Protein AF-A0A2V9KAI3-F1 (afdb_monomer)

Solvent-accessible surface area (backbone atoms only — not comparable to full-atom values): 6624 Å² total; per-residue (Å²): 66,36,37,40,36,37,75,40,77,91,76,73,44,76,46,80,47,74,44,78,67,84,57,69,53,69,43,75,94,76,74,42,48,36,41,59,40,66,82,37,83,40,78,43,92,79,62,80,56,91,51,72,76,74,25,51,43,51,23,33,45,36,37,70,55,49,62,38,38,33,31,37,29,60,36,84,40,78,46,72,51,99,89,49,95,64,68,46,78,43,81,37,75,75,43,82,47,75,42,70,26,50,47,48,78,50,74,92,74,79,131

Secondary structure (DSSP, 8-state):
-EEEEEEETTTTEEEEEEE----EEEEGGGTEEEEEEEEEEEE-SS---SSGGGGEEEEEEEESSSSEEEEEEEEEEEE--TT-SS-EEEEEEEEEEEEE-EEEEPP----

Structure (mmCIF, N/CA/C/O backbone):
data_AF-A0A2V9KAI3-F1
#
_entry.id   AF-A0A2V9KAI3-F1
#
loop_
_atom_site.group_PDB
_atom_site.id
_atom_site.type_symbol
_atom_site.label_atom_id
_atom_site.label_alt_id
_atom_site.label_comp_id
_atom_site.label_asym_id
_atom_site.label_entity_id
_atom_site.label_seq_id
_atom_site.pdbx_PDB_ins_code
_atom_site.Cartn_x
_atom_site.Cartn_y
_atom_site.Cartn_z
_atom_site.occupancy
_atom_site.B_iso_or_equiv
_atom_site.auth_seq_id
_atom_site.auth_comp_id
_atom_site.auth_asym_id
_atom_site.auth_atom_id
_atom_site.pdbx_PDB_model_num
ATOM 1 N N . MET A 1 1 ? 2.662 6.194 -14.992 1.00 90.69 1 MET A N 1
ATOM 2 C CA . MET A 1 1 ? 1.821 5.845 -13.821 1.00 90.69 1 MET A CA 1
ATOM 3 C C . MET A 1 1 ? 2.159 4.427 -13.389 1.00 90.69 1 MET A C 1
ATOM 5 O O . MET A 1 1 ? 2.520 3.624 -14.241 1.00 90.69 1 MET A O 1
ATOM 9 N N . GLY A 1 2 ? 2.070 4.118 -12.102 1.00 93.94 2 GLY A N 1
ATOM 10 C CA . GLY A 1 2 ? 2.129 2.754 -11.586 1.00 93.94 2 GLY A CA 1
ATOM 11 C C . GLY A 1 2 ? 0.723 2.210 -11.404 1.00 93.94 2 GLY A C 1
ATOM 12 O O . GLY A 1 2 ? -0.180 2.954 -11.024 1.00 93.94 2 GLY A O 1
ATOM 13 N N . ARG A 1 3 ? 0.542 0.923 -11.692 1.00 96.44 3 ARG A N 1
ATOM 14 C CA . ARG A 1 3 ? -0.696 0.196 -11.427 1.00 96.44 3 ARG A CA 1
ATOM 15 C C . ARG A 1 3 ? -0.361 -1.101 -10.702 1.00 96.44 3 ARG A C 1
ATOM 17 O O . ARG A 1 3 ? 0.375 -1.919 -11.247 1.00 96.44 3 ARG A O 1
ATOM 24 N N . THR A 1 4 ? -0.926 -1.290 -9.515 1.00 96.56 4 THR A N 1
ATOM 25 C CA . THR A 1 4 ? -0.743 -2.491 -8.688 1.00 96.56 4 THR A CA 1
ATOM 26 C C . THR A 1 4 ? -2.088 -3.139 -8.395 1.00 96.56 4 THR A C 1
ATOM 28 O O . THR A 1 4 ? -2.987 -2.503 -7.848 1.00 96.56 4 THR A O 1
ATOM 31 N N . GLU A 1 5 ? -2.229 -4.411 -8.761 1.00 97.12 5 GLU A N 1
ATOM 32 C CA . GLU A 1 5 ? -3.386 -5.246 -8.434 1.00 97.12 5 GLU A CA 1
ATOM 33 C C . GLU A 1 5 ? -3.053 -6.180 -7.266 1.00 97.12 5 GLU A C 1
ATOM 35 O O . GLU A 1 5 ? -2.076 -6.928 -7.331 1.00 97.12 5 GLU A O 1
ATOM 40 N N . ILE A 1 6 ? -3.907 -6.188 -6.240 1.00 95.00 6 ILE A N 1
ATOM 41 C CA . ILE A 1 6 ? -3.858 -7.140 -5.124 1.00 95.00 6 ILE A CA 1
ATOM 42 C C . ILE A 1 6 ? -5.171 -7.916 -5.082 1.00 95.00 6 ILE A C 1
ATOM 44 O O . ILE A 1 6 ? -6.262 -7.346 -5.193 1.00 95.00 6 ILE A O 1
ATOM 48 N N . ARG A 1 7 ? -5.067 -9.234 -4.914 1.00 93.31 7 ARG A N 1
ATOM 49 C CA . ARG A 1 7 ? -6.217 -10.131 -4.779 1.00 93.31 7 ARG A CA 1
ATOM 50 C C . ARG A 1 7 ? -6.375 -10.546 -3.328 1.00 93.31 7 ARG A C 1
ATOM 52 O O . ARG A 1 7 ? -5.437 -11.066 -2.735 1.00 93.31 7 ARG A O 1
ATOM 59 N N . ASP A 1 8 ? -7.576 -10.365 -2.796 1.00 88.94 8 ASP A N 1
ATOM 60 C CA . ASP A 1 8 ? -7.982 -10.896 -1.501 1.00 88.94 8 ASP A CA 1
ATOM 61 C C . ASP A 1 8 ? -8.958 -12.062 -1.736 1.00 88.94 8 ASP A C 1
ATOM 63 O O . ASP A 1 8 ? -10.160 -11.837 -1.927 1.00 88.94 8 ASP A O 1
ATOM 67 N N . PRO A 1 9 ? -8.467 -13.316 -1.765 1.00 85.44 9 PRO A N 1
ATOM 68 C CA . PRO A 1 9 ? -9.321 -14.478 -1.985 1.00 85.44 9 PRO A CA 1
ATOM 69 C C . PRO A 1 9 ? -10.296 -14.706 -0.825 1.00 85.44 9 PRO A C 1
ATOM 71 O O . PRO A 1 9 ? -11.400 -15.192 -1.065 1.00 85.44 9 PRO A O 1
ATOM 74 N N . SER A 1 10 ? -9.933 -14.312 0.403 1.00 85.12 10 SER A N 1
ATOM 75 C CA . SER A 1 10 ? -10.774 -14.506 1.590 1.00 85.12 10 SER A CA 1
ATOM 76 C C . SER A 1 10 ? -12.074 -13.708 1.494 1.00 85.12 10 SER A C 1
ATOM 78 O O . SER A 1 10 ? -13.148 -14.224 1.793 1.00 85.12 10 SER A O 1
ATOM 80 N N . ARG A 1 11 ? -11.993 -12.477 0.974 1.00 82.44 11 ARG A N 1
ATOM 81 C CA . ARG A 1 11 ? -13.154 -11.603 0.746 1.00 82.44 11 ARG A CA 1
ATOM 82 C C . ARG A 1 11 ? -13.668 -11.628 -0.690 1.00 82.44 11 ARG A C 1
ATOM 84 O O . ARG A 1 11 ? -14.601 -10.894 -1.003 1.00 82.44 11 ARG A O 1
ATOM 91 N N . ARG A 1 12 ? -13.059 -12.434 -1.570 1.00 88.56 12 ARG A N 1
ATOM 92 C CA . ARG A 1 12 ? -13.308 -12.442 -3.025 1.00 88.56 12 ARG A CA 1
ATOM 93 C C . ARG A 1 12 ? -13.237 -11.036 -3.641 1.00 88.56 12 ARG A C 1
ATOM 95 O O . ARG A 1 12 ? -14.006 -10.706 -4.541 1.00 88.56 12 ARG A O 1
ATOM 102 N N . LYS A 1 13 ? -12.316 -10.200 -3.149 1.00 89.00 13 LYS A N 1
ATOM 103 C CA . LYS A 1 13 ? -12.127 -8.818 -3.609 1.00 89.00 13 LYS A CA 1
ATOM 104 C C . LYS A 1 13 ? -10.851 -8.677 -4.434 1.00 89.00 13 LYS A C 1
ATOM 106 O O . LYS A 1 13 ? -9.875 -9.408 -4.263 1.00 89.00 13 LYS A O 1
ATOM 111 N N . ARG A 1 14 ? -10.869 -7.695 -5.334 1.00 93.00 14 ARG A N 1
ATOM 112 C CA . ARG A 1 14 ? -9.707 -7.240 -6.097 1.00 93.00 14 ARG A CA 1
ATOM 113 C C . ARG A 1 14 ? -9.535 -5.750 -5.864 1.00 93.00 14 ARG A C 1
ATOM 115 O O . ARG A 1 14 ? -10.470 -4.988 -6.093 1.00 93.00 14 ARG A O 1
ATOM 122 N N . TYR A 1 15 ? -8.334 -5.360 -5.471 1.00 93.38 15 TYR A N 1
ATOM 123 C CA . TYR A 1 15 ? -7.962 -3.975 -5.238 1.00 93.38 15 TYR A CA 1
ATOM 124 C C . TYR A 1 15 ? -7.007 -3.527 -6.334 1.00 93.38 15 TYR A C 1
ATOM 126 O O . TYR A 1 15 ? -6.016 -4.204 -6.608 1.00 93.38 15 TYR A O 1
ATOM 134 N N . LEU A 1 16 ? -7.332 -2.409 -6.977 1.00 95.44 16 LEU A N 1
ATOM 135 C CA . LEU A 1 16 ? -6.532 -1.812 -8.036 1.00 95.44 16 LEU A CA 1
ATOM 136 C C . LEU A 1 16 ? -6.061 -0.439 -7.568 1.00 95.44 16 LEU A C 1
ATOM 138 O O . LEU A 1 16 ? -6.878 0.453 -7.358 1.00 95.44 16 LEU A O 1
ATOM 142 N N . LEU A 1 17 ? -4.752 -0.290 -7.400 1.00 95.19 17 LEU A N 1
ATOM 143 C CA . LEU A 1 17 ? -4.122 0.963 -7.018 1.00 95.19 17 LEU A CA 1
ATOM 144 C C . LEU A 1 17 ? -3.468 1.570 -8.253 1.00 95.19 17 LEU A C 1
ATOM 146 O O . LEU A 1 17 ? -2.621 0.928 -8.873 1.00 95.19 17 LEU A O 1
ATOM 150 N N . GLU A 1 18 ? -3.839 2.802 -8.586 1.00 95.25 18 GLU A N 1
ATOM 151 C CA . GLU A 1 18 ? -3.197 3.595 -9.633 1.00 95.25 18 GLU A CA 1
ATOM 152 C C . GLU A 1 18 ? -2.602 4.854 -9.019 1.00 95.25 18 GLU A C 1
ATOM 154 O O . GLU A 1 18 ? -3.265 5.557 -8.258 1.00 95.25 18 GLU A O 1
ATOM 159 N N . TYR A 1 19 ? -1.335 5.118 -9.318 1.00 94.19 19 TYR A N 1
ATOM 160 C CA . TYR A 1 19 ? -0.591 6.193 -8.673 1.00 94.19 19 TYR A CA 1
ATOM 161 C C . TYR A 1 19 ? 0.468 6.790 -9.606 1.00 94.19 19 TYR A C 1
ATOM 163 O O . TYR A 1 19 ? 0.984 6.107 -10.502 1.00 94.19 19 TYR A O 1
ATOM 171 N N . PRO A 1 20 ? 0.817 8.074 -9.427 1.00 92.19 20 PRO A N 1
ATOM 172 C CA . PRO A 1 20 ? 1.952 8.660 -10.127 1.00 92.19 20 PRO A CA 1
ATOM 173 C C . PRO A 1 20 ? 3.239 7.954 -9.696 1.00 92.19 20 PRO A C 1
ATOM 175 O O . PRO A 1 20 ? 3.417 7.662 -8.524 1.00 92.19 20 PRO A O 1
ATOM 178 N N . ILE A 1 21 ? 4.145 7.681 -10.635 1.00 88.56 21 ILE A N 1
ATOM 179 C CA . ILE A 1 21 ? 5.514 7.268 -10.295 1.00 88.56 21 ILE A CA 1
ATOM 180 C C . ILE A 1 21 ? 6.358 8.528 -10.421 1.00 88.56 21 ILE A C 1
ATOM 182 O O . ILE A 1 21 ? 6.507 9.036 -11.531 1.00 88.56 21 ILE A O 1
ATOM 186 N N . GLY A 1 22 ? 6.834 9.048 -9.289 1.00 71.94 22 GLY A N 1
ATOM 187 C CA . GLY A 1 22 ? 7.621 10.282 -9.253 1.00 71.94 22 GLY A CA 1
ATOM 188 C C . GLY A 1 22 ? 9.064 10.060 -9.700 1.00 71.94 22 GLY A C 1
ATOM 189 O O . GLY A 1 22 ? 9.514 10.651 -10.676 1.00 71.94 22 GLY A O 1
ATOM 190 N N . ILE A 1 23 ? 9.789 9.187 -8.997 1.00 70.25 23 ILE A N 1
ATOM 191 C CA . ILE A 1 23 ? 11.200 8.879 -9.259 1.00 70.25 23 ILE A CA 1
ATOM 192 C C . ILE A 1 23 ? 11.388 7.363 -9.160 1.00 70.25 23 ILE A C 1
ATOM 194 O O . ILE A 1 23 ? 10.849 6.718 -8.263 1.00 70.25 23 ILE A O 1
ATOM 198 N N . VAL A 1 24 ? 12.154 6.789 -10.091 1.00 80.69 24 VAL A N 1
ATOM 199 C CA . VAL A 1 24 ? 12.595 5.390 -10.033 1.00 80.69 24 VAL A CA 1
ATOM 200 C C . VAL A 1 24 ? 14.084 5.389 -9.728 1.00 80.69 24 VAL A C 1
ATOM 202 O O . VAL A 1 24 ? 14.880 5.868 -10.537 1.00 80.69 24 VAL A O 1
ATOM 205 N N . SER A 1 25 ? 14.472 4.844 -8.576 1.00 82.69 25 SER A N 1
ATOM 206 C CA . SER A 1 25 ? 15.882 4.566 -8.312 1.00 82.69 25 SER A CA 1
ATOM 207 C C . SER A 1 25 ? 16.300 3.408 -9.208 1.00 82.69 25 SER A C 1
ATOM 209 O O . SER A 1 25 ? 15.635 2.375 -9.226 1.00 82.69 25 SER A O 1
ATOM 211 N N . SER A 1 26 ? 17.359 3.567 -9.998 1.00 84.00 26 SER A N 1
ATOM 212 C CA . SER A 1 26 ? 17.851 2.498 -10.868 1.00 84.00 26 SER A CA 1
ATOM 213 C C . SER A 1 26 ? 19.365 2.394 -10.788 1.00 84.00 26 SER A C 1
ATOM 215 O O . SER A 1 26 ? 20.076 3.392 -10.846 1.00 84.00 26 SER A O 1
ATOM 217 N N . MET A 1 27 ? 19.853 1.165 -10.664 1.00 83.31 27 MET A N 1
ATOM 218 C CA . MET A 1 27 ? 21.268 0.829 -10.702 1.00 83.31 27 MET A CA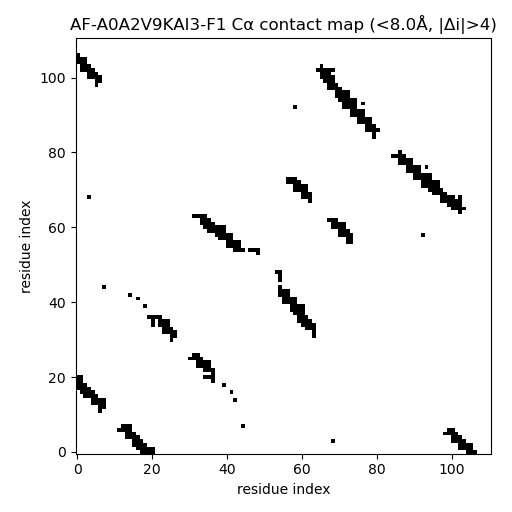 1
ATOM 219 C C . MET A 1 27 ? 21.496 -0.033 -11.937 1.00 83.31 27 MET A C 1
ATOM 221 O O . MET A 1 27 ? 21.259 -1.245 -11.929 1.00 83.31 27 MET A O 1
ATOM 225 N N . ARG A 1 28 ? 21.906 0.631 -13.023 1.00 78.56 28 ARG A N 1
ATOM 226 C CA . ARG A 1 28 ? 21.993 0.040 -14.366 1.00 78.56 28 ARG A CA 1
ATOM 227 C C . ARG A 1 28 ? 22.938 -1.156 -14.424 1.00 78.56 28 ARG A C 1
ATOM 229 O O . ARG A 1 28 ? 22.579 -2.163 -15.020 1.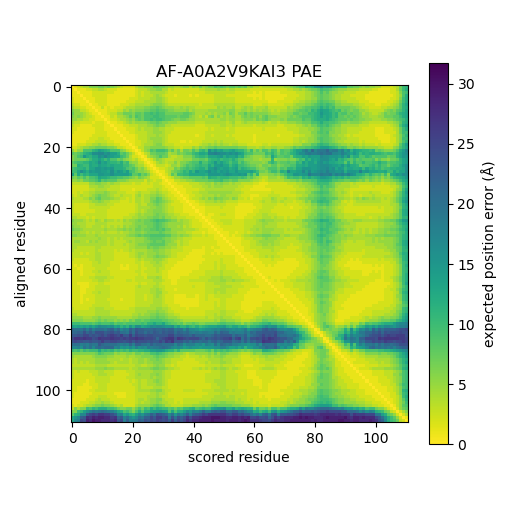00 78.56 28 ARG A O 1
ATOM 236 N N . GLU A 1 29 ? 24.086 -1.067 -13.756 1.00 80.44 29 GLU A N 1
ATOM 237 C CA . GLU A 1 29 ? 25.109 -2.124 -13.731 1.00 80.44 29 GLU A CA 1
ATOM 238 C C . GLU A 1 29 ? 24.576 -3.449 -13.180 1.00 80.44 29 GLU A C 1
ATOM 240 O O . GLU A 1 29 ? 24.902 -4.516 -13.688 1.00 80.44 29 GLU A O 1
ATOM 245 N N . MET A 1 30 ? 23.697 -3.386 -12.178 1.00 74.94 30 MET A N 1
ATOM 246 C CA . MET A 1 30 ? 23.096 -4.572 -11.564 1.00 74.94 30 MET A CA 1
ATOM 247 C C . MET A 1 30 ? 21.706 -4.901 -12.124 1.00 74.94 30 MET A C 1
ATOM 249 O O . MET A 1 30 ? 21.049 -5.798 -11.598 1.00 74.94 30 MET A O 1
ATOM 253 N N . GLN A 1 31 ? 21.230 -4.154 -13.130 1.00 83.25 31 GLN A N 1
ATOM 254 C CA . GLN A 1 31 ? 19.859 -4.223 -13.657 1.00 83.25 31 GLN A CA 1
ATOM 255 C C . GLN A 1 31 ? 18.782 -4.166 -12.558 1.00 83.25 31 GLN A C 1
ATOM 257 O O . GLN A 1 31 ? 17.744 -4.821 -12.636 1.00 83.25 31 GLN A O 1
ATOM 262 N N . ARG A 1 32 ? 19.032 -3.382 -11.502 1.00 88.88 32 ARG A N 1
ATOM 263 C CA . ARG A 1 32 ? 18.098 -3.212 -10.382 1.00 88.88 32 ARG A CA 1
ATOM 264 C C . ARG A 1 32 ? 17.360 -1.897 -10.518 1.00 88.88 32 ARG A C 1
ATOM 266 O O . ARG A 1 32 ? 17.930 -0.890 -10.935 1.00 88.88 32 ARG A O 1
ATOM 273 N N . PHE A 1 33 ? 16.106 -1.901 -10.103 1.00 91.56 33 PHE A N 1
ATOM 274 C CA . PHE A 1 33 ? 15.324 -0.691 -9.927 1.00 91.56 33 PHE A CA 1
ATOM 275 C C . PHE A 1 33 ? 14.549 -0.776 -8.620 1.00 91.56 33 PHE A C 1
ATOM 277 O O . PHE A 1 33 ? 14.334 -1.863 -8.092 1.00 91.56 33 PHE A O 1
ATOM 284 N N . GLN A 1 34 ? 14.117 0.366 -8.115 1.00 92.62 34 GLN A N 1
ATOM 285 C CA . GLN A 1 34 ? 13.167 0.465 -7.030 1.00 92.62 34 GLN A CA 1
ATOM 286 C C . GLN A 1 34 ? 12.242 1.632 -7.327 1.00 92.62 34 GLN A C 1
ATOM 288 O O . GLN A 1 34 ? 12.682 2.761 -7.558 1.00 92.62 34 GLN A O 1
ATOM 293 N N . VAL A 1 35 ? 10.952 1.336 -7.325 1.00 93.56 35 VAL A N 1
ATOM 294 C CA . VAL A 1 35 ? 9.923 2.355 -7.197 1.00 93.56 35 VAL A CA 1
ATOM 295 C C . VAL A 1 35 ? 9.628 2.498 -5.718 1.00 93.56 35 VAL A C 1
ATOM 297 O O . VAL A 1 35 ? 9.394 1.500 -5.042 1.00 93.56 35 VAL A O 1
ATOM 300 N N . ASP A 1 36 ? 9.648 3.737 -5.253 1.00 92.94 36 ASP A N 1
ATOM 301 C CA . ASP A 1 36 ? 9.210 4.147 -3.928 1.00 92.94 36 ASP A CA 1
ATOM 302 C C . ASP A 1 36 ? 8.301 5.359 -4.130 1.00 92.94 36 ASP A C 1
ATOM 304 O O . ASP A 1 36 ? 8.672 6.343 -4.777 1.00 92.94 36 ASP A O 1
ATOM 308 N N . THR A 1 37 ? 7.042 5.236 -3.734 1.00 92.94 37 THR A N 1
ATOM 309 C CA . THR A 1 37 ? 6.036 6.264 -3.982 1.00 92.94 37 THR A CA 1
ATOM 310 C C . THR A 1 37 ? 5.003 6.266 -2.878 1.00 92.94 37 THR A C 1
ATOM 312 O O . THR A 1 37 ? 4.546 5.224 -2.419 1.00 92.94 37 THR A O 1
ATOM 315 N N . GLY A 1 38 ? 4.572 7.461 -2.501 1.00 92.19 38 GLY A N 1
ATOM 316 C CA . GLY A 1 38 ? 3.493 7.653 -1.557 1.00 92.19 38 GLY A CA 1
ATOM 317 C C . GLY A 1 38 ? 3.504 9.057 -0.961 1.00 92.19 38 GLY A C 1
ATOM 318 O O . GLY A 1 38 ? 4.247 9.919 -1.436 1.00 92.19 38 GLY A O 1
ATOM 319 N N . PRO A 1 39 ? 2.680 9.280 0.073 1.00 94.00 39 PRO A N 1
ATOM 320 C CA . PRO A 1 39 ? 1.739 8.310 0.635 1.00 94.00 39 PRO A CA 1
ATOM 321 C C . PRO A 1 39 ? 0.526 8.056 -0.275 1.00 94.00 39 PRO A C 1
ATOM 323 O O . PRO A 1 39 ? 0.068 8.942 -0.991 1.00 94.00 39 PRO A O 1
ATOM 326 N N . LEU A 1 40 ? -0.002 6.834 -0.231 1.00 94.44 40 LEU A N 1
ATOM 327 C CA . LEU A 1 40 ? -1.200 6.378 -0.935 1.00 94.44 40 LEU A CA 1
ATOM 328 C C . LEU A 1 40 ? -2.222 5.852 0.074 1.00 94.44 40 LEU A C 1
ATOM 330 O O . LEU A 1 40 ? -1.842 5.303 1.109 1.00 94.44 40 LEU A O 1
ATOM 334 N N . LEU A 1 41 ? -3.508 5.965 -0.260 1.00 94.56 41 LEU A N 1
ATOM 335 C CA . LEU A 1 41 ? -4.552 5.206 0.425 1.00 94.56 41 LEU A CA 1
ATOM 336 C C . LEU A 1 41 ? -4.526 3.762 -0.074 1.00 94.56 41 LEU A C 1
ATOM 338 O O . LEU A 1 41 ? -4.612 3.511 -1.277 1.00 94.56 41 LEU A O 1
ATOM 342 N N . VAL A 1 42 ? -4.410 2.819 0.854 1.00 94.56 42 VAL A N 1
ATOM 343 C CA . VAL A 1 42 ? -4.331 1.385 0.576 1.00 94.56 42 VAL A CA 1
ATOM 344 C C . VAL A 1 42 ? -5.363 0.632 1.411 1.00 94.56 42 VAL A C 1
ATOM 346 O O . VAL A 1 42 ? -5.658 1.054 2.526 1.00 94.56 42 VAL A O 1
ATOM 349 N N . PRO A 1 43 ? -5.931 -0.475 0.912 1.00 91.81 43 PRO A N 1
ATOM 350 C CA . PRO A 1 43 ? -6.860 -1.277 1.696 1.00 91.81 43 PRO A CA 1
ATOM 351 C C . PRO A 1 43 ? -6.183 -1.908 2.918 1.00 91.81 43 PRO A C 1
ATOM 353 O O . PRO A 1 43 ? -5.141 -2.552 2.794 1.00 91.81 43 PRO A O 1
ATOM 356 N N . ASP A 1 44 ? -6.821 -1.810 4.079 1.00 91.62 44 ASP A N 1
ATOM 357 C CA . ASP A 1 44 ? -6.567 -2.698 5.204 1.00 91.62 44 ASP A CA 1
ATOM 358 C C . ASP A 1 44 ? -7.269 -4.033 4.950 1.00 91.62 44 ASP A C 1
ATOM 360 O O . ASP A 1 44 ? -8.481 -4.192 5.129 1.00 91.62 44 ASP A O 1
ATOM 364 N N . PHE A 1 45 ? -6.475 -5.022 4.551 1.00 82.62 45 PHE A N 1
ATOM 365 C CA . PHE A 1 45 ? -6.923 -6.393 4.318 1.00 82.62 45 PHE A CA 1
ATOM 366 C C . PHE A 1 45 ? -7.333 -7.128 5.606 1.00 82.62 45 PHE A C 1
ATOM 368 O O . PHE A 1 45 ? -7.700 -8.298 5.552 1.00 82.62 45 PHE A O 1
ATOM 375 N N . THR A 1 46 ? -7.285 -6.501 6.778 1.00 87.00 46 THR A N 1
ATOM 376 C CA . THR A 1 46 ? -7.729 -7.098 8.048 1.00 87.00 46 THR A CA 1
ATOM 377 C C . THR A 1 46 ? -9.004 -6.459 8.592 1.00 87.00 46 THR A C 1
ATOM 379 O O . THR A 1 46 ? -9.801 -7.163 9.219 1.00 87.00 46 THR A O 1
ATOM 382 N N . SER A 1 47 ? -9.273 -5.194 8.251 1.00 90.50 47 SER A N 1
ATOM 383 C CA . SER 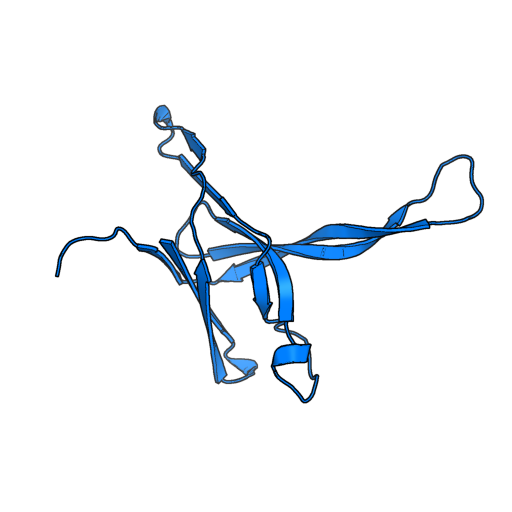A 1 47 ? -10.445 -4.456 8.725 1.00 90.50 47 SER A CA 1
ATOM 384 C C . SER A 1 47 ? -11.776 -5.138 8.383 1.00 90.50 47 SER A C 1
ATOM 386 O O . SER A 1 47 ? -11.981 -5.706 7.301 1.00 90.50 47 SER A O 1
ATOM 388 N N . GLN A 1 48 ? -12.698 -5.047 9.340 1.00 90.06 48 GLN A N 1
ATOM 389 C CA . GLN A 1 48 ? -14.098 -5.463 9.232 1.00 90.06 48 GLN A CA 1
ATOM 390 C C . GLN A 1 48 ? -15.056 -4.264 9.301 1.00 90.06 48 GLN A 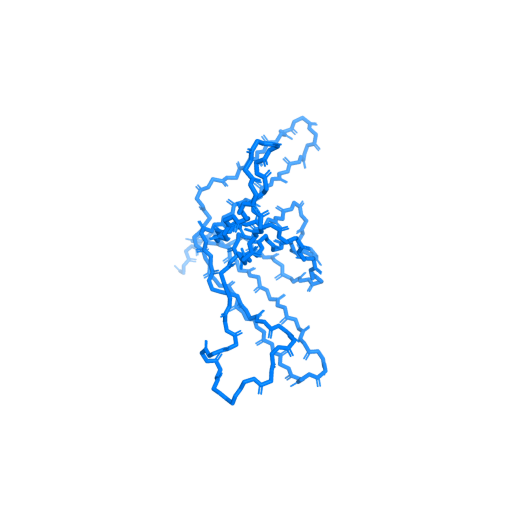C 1
ATOM 392 O O . GLN A 1 48 ? -16.259 -4.461 9.446 1.00 90.06 48 GLN A O 1
ATOM 397 N N . ALA A 1 49 ? -14.542 -3.029 9.221 1.00 92.81 49 ALA A N 1
ATOM 398 C CA . ALA A 1 49 ? -15.364 -1.822 9.308 1.00 92.81 49 ALA A CA 1
ATOM 399 C C . ALA A 1 49 ? -16.495 -1.853 8.272 1.00 92.81 49 ALA A C 1
ATOM 401 O O . ALA A 1 49 ? -16.290 -2.305 7.152 1.00 92.81 49 ALA A O 1
ATOM 402 N N . GLU A 1 50 ? -17.695 -1.385 8.604 1.00 92.06 50 GLU A N 1
ATOM 403 C CA . GLU A 1 50 ? -18.851 -1.522 7.710 1.00 92.06 50 GLU A CA 1
ATOM 404 C C . GLU A 1 50 ? -18.627 -0.818 6.361 1.00 92.06 50 GLU A C 1
ATOM 406 O O . GLU A 1 50 ? -18.807 -1.423 5.301 1.00 92.06 50 GLU A O 1
ATOM 411 N N . ARG A 1 51 ? -18.141 0.427 6.395 1.00 91.94 51 ARG A N 1
ATOM 412 C CA . ARG A 1 51 ? -17.924 1.255 5.204 1.00 91.94 51 ARG A CA 1
ATOM 413 C C . ARG A 1 51 ? -16.553 0.988 4.599 1.00 91.94 51 ARG A C 1
ATOM 415 O O . ARG A 1 51 ? -15.564 0.854 5.311 1.00 91.94 51 ARG A O 1
ATOM 422 N N . GLU A 1 52 ? -16.469 0.964 3.271 1.00 88.00 52 GLU A N 1
ATOM 423 C CA . GLU A 1 52 ? -15.203 0.695 2.572 1.00 88.00 52 GLU A CA 1
ATOM 424 C C . GLU A 1 52 ? -14.150 1.785 2.796 1.00 88.00 52 GLU A C 1
ATOM 426 O O . GLU A 1 52 ? -12.966 1.471 2.884 1.00 88.00 52 GLU A O 1
ATOM 431 N N . ILE A 1 53 ? -14.577 3.043 2.947 1.00 91.00 53 ILE A N 1
ATOM 432 C CA . ILE A 1 53 ? -13.682 4.175 3.221 1.00 91.00 53 ILE A CA 1
ATOM 433 C C . ILE A 1 53 ? -12.938 4.017 4.555 1.00 91.00 53 ILE A C 1
ATOM 435 O O . ILE A 1 53 ? -11.764 4.362 4.648 1.00 91.00 53 ILE A O 1
ATOM 439 N N . ASP A 1 54 ? -13.583 3.404 5.550 1.00 94.25 54 ASP A N 1
ATOM 440 C CA . ASP A 1 54 ? -13.015 3.156 6.879 1.00 94.25 54 ASP A CA 1
ATOM 441 C C . ASP A 1 54 ? -12.051 1.953 6.883 1.00 94.25 54 ASP A C 1
ATOM 443 O O . ASP A 1 54 ? -11.462 1.610 7.907 1.00 94.25 54 ASP A O 1
ATOM 447 N N . ARG A 1 55 ? -11.886 1.287 5.732 1.00 92.38 55 ARG A N 1
ATOM 448 C CA . ARG A 1 55 ? -10.913 0.208 5.510 1.00 92.38 55 ARG A CA 1
ATOM 449 C C . ARG A 1 55 ? -9.700 0.691 4.721 1.00 92.38 55 ARG A C 1
ATOM 451 O O . ARG A 1 55 ? -9.014 -0.136 4.129 1.00 92.38 55 ARG A O 1
ATOM 458 N N . LEU A 1 56 ? -9.463 1.998 4.641 1.00 93.94 56 LEU A N 1
ATOM 459 C CA . LEU A 1 56 ? -8.287 2.559 3.984 1.00 93.94 56 LEU A CA 1
ATOM 460 C C . LEU A 1 56 ? -7.264 3.030 5.017 1.00 93.94 56 LEU A C 1
ATOM 462 O O . LEU A 1 56 ? -7.599 3.665 6.012 1.00 93.94 56 LEU A O 1
ATOM 466 N N . GLU A 1 57 ? -5.995 2.765 4.739 1.00 94.94 57 GLU A N 1
ATOM 467 C CA . GLU A 1 57 ? -4.853 3.207 5.532 1.00 94.94 57 GLU A CA 1
ATOM 468 C C . GLU A 1 57 ? -3.859 3.949 4.641 1.00 94.94 57 GLU A C 1
ATOM 470 O O . GLU A 1 57 ? -3.882 3.813 3.421 1.00 94.94 57 GLU A O 1
ATOM 475 N N . MET A 1 58 ? -2.969 4.745 5.235 1.00 96.38 58 MET A N 1
ATOM 476 C CA . MET A 1 58 ? -1.910 5.413 4.477 1.00 96.38 58 MET A CA 1
ATOM 477 C C . MET A 1 58 ? -0.630 4.594 4.471 1.00 96.38 58 MET A C 1
ATOM 479 O O . MET A 1 58 ? -0.155 4.174 5.530 1.00 96.38 58 MET A O 1
ATOM 483 N N . ALA A 1 59 ? -0.048 4.435 3.285 1.00 96.69 59 ALA A N 1
ATOM 484 C CA . ALA A 1 59 ? 1.224 3.756 3.110 1.00 96.69 59 ALA A CA 1
ATOM 485 C C . ALA A 1 59 ? 2.069 4.339 1.975 1.00 96.69 59 ALA A C 1
ATOM 487 O O . ALA A 1 59 ? 1.539 4.898 1.017 1.00 96.69 59 ALA A O 1
ATOM 488 N N . TYR A 1 60 ? 3.381 4.139 2.051 1.00 96.19 60 TYR A N 1
ATOM 489 C CA . TYR A 1 60 ? 4.243 4.157 0.867 1.00 96.19 60 TYR A CA 1
ATOM 490 C C . TYR A 1 60 ? 4.221 2.783 0.209 1.00 96.19 60 TYR A C 1
ATOM 492 O O . TYR A 1 60 ? 4.207 1.780 0.917 1.00 96.19 60 TYR A O 1
ATOM 500 N N . ILE A 1 61 ? 4.225 2.733 -1.122 1.00 95.62 61 ILE A N 1
ATOM 501 C CA . ILE A 1 61 ? 4.410 1.501 -1.887 1.00 95.62 61 ILE A CA 1
ATOM 502 C C . ILE A 1 61 ? 5.845 1.423 -2.404 1.00 95.62 61 ILE A C 1
ATOM 504 O O . ILE A 1 61 ? 6.337 2.349 -3.052 1.00 95.62 61 ILE A O 1
ATOM 508 N N . ILE A 1 62 ? 6.488 0.287 -2.153 1.00 95.50 62 ILE A N 1
ATOM 509 C CA . ILE A 1 62 ? 7.853 -0.011 -2.568 1.00 95.50 62 ILE A CA 1
ATOM 510 C C . ILE A 1 62 ? 7.851 -1.312 -3.366 1.00 95.50 62 ILE A C 1
ATOM 512 O O . ILE A 1 62 ? 7.274 -2.319 -2.951 1.00 95.50 62 ILE A O 1
ATOM 516 N N . TYR A 1 63 ? 8.491 -1.312 -4.534 1.00 95.38 63 TYR A N 1
ATOM 517 C CA . TYR A 1 63 ? 8.715 -2.541 -5.291 1.00 95.38 63 TYR A CA 1
ATOM 518 C C . TYR A 1 63 ? 9.932 -2.446 -6.211 1.00 95.38 63 TYR A C 1
ATOM 520 O O . TYR A 1 63 ? 10.222 -1.419 -6.823 1.00 95.38 63 TYR A O 1
ATOM 528 N N . ASN A 1 64 ? 10.618 -3.577 -6.339 1.00 94.56 64 ASN A N 1
ATOM 529 C CA . ASN A 1 64 ? 11.717 -3.818 -7.278 1.00 94.56 64 ASN A CA 1
ATOM 530 C C . ASN A 1 64 ? 11.470 -5.056 -8.160 1.00 94.56 64 ASN A C 1
ATOM 532 O O . ASN A 1 64 ? 12.329 -5.474 -8.933 1.00 94.56 64 ASN A O 1
ATOM 536 N N . ARG A 1 65 ? 10.289 -5.665 -8.014 1.00 95.00 65 ARG A N 1
ATOM 537 C CA . ARG A 1 65 ? 9.797 -6.833 -8.747 1.00 95.00 65 ARG A CA 1
ATOM 538 C C . ARG A 1 65 ? 8.314 -6.629 -9.037 1.00 95.00 65 ARG A C 1
ATOM 540 O O . ARG A 1 65 ? 7.636 -5.928 -8.296 1.00 95.00 65 ARG A O 1
ATOM 547 N N . PHE A 1 66 ? 7.813 -7.226 -10.112 1.00 95.88 66 PHE A N 1
ATOM 548 C CA . PHE A 1 66 ? 6.432 -7.014 -10.567 1.00 95.88 66 PHE A CA 1
ATOM 549 C C . PHE A 1 66 ? 5.411 -8.004 -9.980 1.00 95.88 66 PHE A C 1
ATOM 551 O O . PHE A 1 66 ? 4.220 -7.879 -10.254 1.00 95.88 66 PHE A O 1
ATOM 558 N N . ASP A 1 67 ? 5.878 -8.981 -9.197 1.00 97.38 67 ASP A N 1
ATOM 559 C CA . ASP A 1 67 ? 5.095 -10.070 -8.592 1.00 97.38 67 ASP A CA 1
ATOM 560 C C . ASP A 1 67 ? 4.728 -9.829 -7.114 1.00 97.38 67 ASP A C 1
ATOM 562 O O . ASP A 1 67 ? 4.037 -10.638 -6.487 1.00 97.38 67 ASP A O 1
ATOM 566 N N . ARG A 1 68 ? 5.208 -8.724 -6.535 1.00 96.75 68 ARG A N 1
ATOM 567 C CA . ARG A 1 68 ? 4.971 -8.348 -5.142 1.00 96.75 68 ARG A CA 1
ATOM 568 C C . ARG A 1 68 ? 5.088 -6.844 -4.956 1.00 96.75 68 ARG A C 1
ATOM 570 O O . ARG A 1 68 ? 5.804 -6.176 -5.699 1.00 96.75 68 ARG A O 1
ATOM 577 N N . ALA A 1 69 ? 4.447 -6.343 -3.913 1.00 96.06 69 ALA A N 1
ATOM 578 C CA . ALA A 1 69 ? 4.621 -4.976 -3.451 1.00 96.06 69 ALA A CA 1
ATOM 579 C C . ALA A 1 69 ? 4.742 -4.958 -1.928 1.00 96.06 69 ALA A C 1
ATOM 581 O O . ALA A 1 69 ? 4.068 -5.725 -1.234 1.00 96.06 69 ALA A O 1
ATOM 582 N N . GLU A 1 70 ? 5.608 -4.091 -1.425 1.00 96.81 70 GLU A N 1
ATOM 583 C CA . GLU A 1 70 ? 5.750 -3.793 -0.008 1.00 96.81 70 GLU A CA 1
ATOM 584 C C . GLU A 1 70 ? 5.068 -2.462 0.301 1.00 96.81 70 GLU A C 1
ATOM 586 O O . GLU A 1 70 ? 5.145 -1.513 -0.477 1.00 96.81 70 GLU A O 1
ATOM 591 N N . PHE A 1 71 ? 4.372 -2.409 1.429 1.00 96.06 71 PHE A N 1
ATOM 592 C CA . PHE A 1 71 ? 3.672 -1.236 1.917 1.00 96.06 71 PHE A CA 1
ATOM 593 C C . PHE A 1 71 ? 4.243 -0.841 3.264 1.00 96.06 71 PHE A C 1
ATOM 595 O O . PHE A 1 71 ? 4.177 -1.626 4.210 1.00 96.06 71 PHE A O 1
ATOM 602 N N . ILE A 1 72 ? 4.758 0.379 3.357 1.00 97.44 72 ILE A N 1
ATOM 603 C CA . ILE A 1 72 ? 5.194 0.953 4.626 1.00 97.44 72 ILE A CA 1
ATOM 604 C C . ILE A 1 72 ? 4.024 1.748 5.186 1.00 97.44 72 ILE A C 1
ATOM 606 O O . ILE A 1 72 ? 3.711 2.829 4.695 1.00 97.44 72 ILE A O 1
ATOM 610 N N . LEU A 1 73 ? 3.341 1.176 6.170 1.00 97.00 73 LEU A N 1
ATOM 611 C CA . LEU A 1 73 ? 2.088 1.652 6.743 1.00 97.00 73 LEU A CA 1
ATOM 612 C C . LEU A 1 73 ? 2.329 2.655 7.868 1.00 97.00 73 LEU A C 1
ATOM 614 O O . LEU A 1 73 ? 3.212 2.485 8.715 1.00 97.00 73 LEU A O 1
ATOM 618 N N . ARG A 1 74 ? 1.492 3.694 7.900 1.00 97.06 74 ARG A N 1
ATOM 619 C CA . ARG A 1 74 ? 1.486 4.684 8.976 1.00 97.06 74 ARG A CA 1
ATOM 620 C C . ARG A 1 74 ? 0.799 4.119 10.217 1.00 97.06 74 ARG A C 1
ATOM 622 O O . ARG A 1 74 ? -0.400 3.856 10.188 1.00 97.06 74 ARG A O 1
ATOM 629 N N . ARG A 1 75 ? 1.528 4.021 11.327 1.00 95.44 75 ARG A N 1
ATOM 630 C CA . ARG A 1 75 ? 1.044 3.501 12.609 1.00 95.44 75 ARG A CA 1
ATOM 631 C C . ARG A 1 75 ? 1.284 4.478 13.756 1.00 95.44 75 ARG A C 1
ATOM 633 O O . ARG A 1 75 ? 2.219 5.275 13.693 1.00 95.44 75 ARG A O 1
ATOM 640 N N . PRO A 1 76 ? 0.467 4.415 14.819 1.00 94.88 76 PRO A N 1
ATOM 641 C CA . PRO A 1 76 ? 0.835 4.990 16.102 1.00 94.88 76 PRO A CA 1
ATOM 642 C C . PRO A 1 76 ? 2.093 4.294 16.634 1.00 94.88 76 PRO A C 1
ATOM 644 O O . PRO A 1 76 ? 2.118 3.076 16.805 1.00 94.88 76 PRO A O 1
ATOM 647 N N . THR A 1 77 ? 3.143 5.061 16.892 1.00 93.06 77 THR A N 1
ATOM 648 C CA . THR A 1 77 ? 4.441 4.573 17.360 1.00 93.06 77 THR A CA 1
ATOM 649 C C . THR A 1 77 ? 4.802 5.299 18.645 1.00 93.06 77 THR A C 1
ATOM 651 O O . THR A 1 77 ? 4.771 6.528 18.708 1.00 93.06 77 THR A O 1
ATOM 654 N N . ARG A 1 78 ? 5.103 4.527 19.694 1.00 91.31 78 ARG A N 1
ATOM 655 C CA . ARG A 1 78 ? 5.541 5.071 20.981 1.00 91.31 78 ARG A CA 1
ATOM 656 C C . ARG A 1 78 ? 7.008 5.464 20.887 1.00 91.31 78 ARG A C 1
ATOM 658 O O . ARG A 1 78 ? 7.832 4.641 20.499 1.00 91.31 78 ARG A O 1
ATOM 665 N N . ILE A 1 79 ? 7.315 6.689 21.285 1.00 87.88 79 ILE A N 1
ATOM 666 C CA . ILE A 1 79 ? 8.678 7.171 21.481 1.00 87.88 79 ILE A CA 1
ATOM 667 C C . ILE A 1 79 ? 8.903 7.271 22.987 1.00 87.88 79 ILE A C 1
ATOM 669 O O . ILE A 1 79 ? 8.184 7.983 23.688 1.00 87.88 79 ILE A O 1
ATOM 673 N N . THR A 1 80 ? 9.890 6.530 23.479 1.00 82.12 80 THR A N 1
ATOM 674 C CA . THR A 1 80 ? 10.382 6.622 24.855 1.00 82.12 80 THR A CA 1
ATOM 675 C C . THR A 1 80 ? 11.725 7.335 24.830 1.00 82.12 80 THR A C 1
ATOM 677 O O . THR A 1 80 ? 12.685 6.801 24.273 1.00 82.12 80 THR A O 1
ATOM 680 N N . GLU A 1 81 ? 11.814 8.523 25.421 1.00 75.62 81 GLU A N 1
ATOM 681 C CA . GLU A 1 81 ? 13.120 9.119 25.703 1.00 75.62 81 GLU A CA 1
ATOM 682 C C . GLU A 1 81 ? 13.738 8.441 26.927 1.00 75.62 81 GLU A C 1
ATOM 684 O O . GLU A 1 81 ? 13.049 8.182 27.911 1.00 75.62 81 GLU A O 1
ATOM 689 N N . GLN A 1 82 ? 15.047 8.176 26.889 1.00 66.88 82 GLN A N 1
ATOM 690 C CA . GLN A 1 82 ? 15.771 7.546 28.004 1.00 66.88 82 GLN A CA 1
ATOM 691 C C . GLN A 1 82 ? 15.691 8.356 29.314 1.00 66.88 82 GLN A C 1
ATOM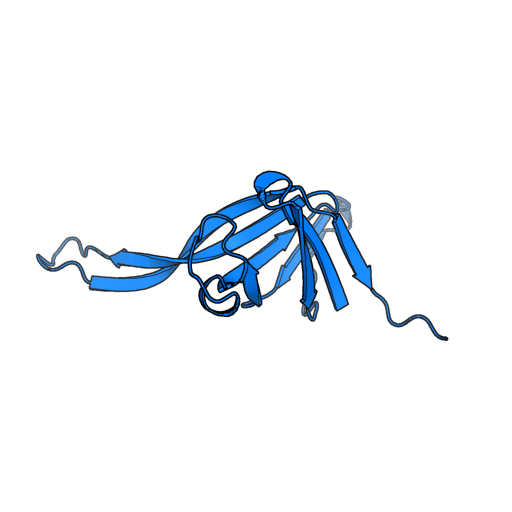 693 O O . GLN A 1 82 ? 15.886 7.796 30.390 1.00 66.88 82 GLN A O 1
ATOM 698 N N 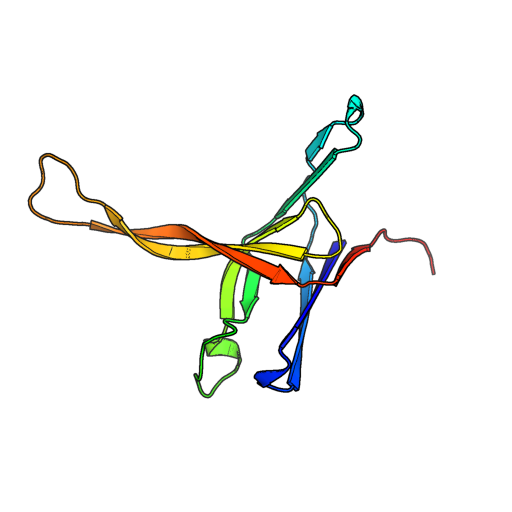. SER A 1 83 ? 15.395 9.657 29.234 1.00 67.88 83 SER A N 1
ATOM 699 C CA . SER A 1 83 ? 15.304 10.600 30.354 1.00 67.88 83 SER A CA 1
ATOM 700 C C . SER A 1 83 ? 13.871 10.965 30.769 1.00 67.88 83 SER A C 1
ATOM 702 O O . SER A 1 83 ? 13.700 11.612 31.803 1.00 67.88 83 SER A O 1
ATOM 704 N N . SER A 1 84 ? 12.840 10.567 30.012 1.00 63.78 84 SER A N 1
ATOM 705 C CA . SER A 1 84 ? 11.441 10.924 30.293 1.00 63.78 84 SER A CA 1
ATOM 706 C C . SER A 1 84 ? 10.640 9.723 30.793 1.00 63.78 84 SER A C 1
ATOM 708 O O . SER A 1 84 ? 10.729 8.623 30.252 1.00 63.78 84 SER A O 1
ATOM 710 N N . ARG A 1 85 ? 9.809 9.938 31.821 1.00 64.06 85 ARG A N 1
ATOM 711 C CA . ARG A 1 85 ? 8.837 8.940 32.308 1.00 64.06 85 ARG A CA 1
ATOM 712 C C . ARG A 1 85 ? 7.596 8.821 31.419 1.00 64.06 85 ARG A C 1
ATOM 714 O O . ARG A 1 85 ? 6.846 7.861 31.578 1.00 64.06 85 ARG A O 1
ATOM 721 N N . GLU A 1 86 ? 7.372 9.762 30.506 1.00 64.75 86 GLU A N 1
ATOM 722 C CA . GLU A 1 86 ? 6.176 9.799 29.663 1.00 64.75 86 GLU A CA 1
ATOM 723 C C . GLU A 1 86 ? 6.507 9.418 28.220 1.00 64.75 86 GLU A C 1
ATOM 725 O O . GLU A 1 86 ? 7.342 10.037 27.559 1.00 64.75 86 GLU A O 1
ATOM 730 N N . ALA A 1 87 ? 5.831 8.380 27.726 1.00 77.19 87 ALA A N 1
ATOM 731 C CA . ALA A 1 87 ? 5.929 7.964 26.336 1.00 77.19 87 ALA A CA 1
ATOM 732 C C . ALA A 1 87 ? 5.047 8.866 25.463 1.00 77.19 87 ALA A C 1
ATOM 734 O O . ALA A 1 87 ? 3.835 8.936 25.667 1.00 77.19 87 ALA A O 1
ATOM 735 N N . SER A 1 88 ? 5.642 9.507 24.457 1.00 86.31 88 SER A N 1
ATOM 736 C CA . SER A 1 88 ? 4.892 10.251 23.441 1.00 86.31 88 SER A CA 1
ATOM 737 C C . SER A 1 88 ? 4.417 9.307 22.338 1.00 86.31 88 SER A C 1
ATOM 739 O O . SER A 1 88 ? 5.131 8.381 21.949 1.00 86.31 88 SER A O 1
ATOM 741 N N . LEU A 1 89 ? 3.208 9.528 21.819 1.00 91.75 89 LEU A N 1
ATOM 742 C CA . LEU A 1 89 ? 2.663 8.768 20.695 1.00 91.75 89 LEU A CA 1
ATOM 743 C C . LEU A 1 89 ? 2.681 9.637 19.438 1.00 91.75 89 LEU A C 1
ATOM 745 O O . LEU A 1 89 ? 2.041 10.686 19.401 1.00 91.75 89 LEU A O 1
ATOM 749 N N . VAL A 1 90 ? 3.380 9.184 18.400 1.00 93.31 90 VAL A N 1
ATOM 750 C CA . VAL A 1 90 ? 3.431 9.863 17.097 1.00 93.31 90 VAL A CA 1
ATOM 751 C C . VAL A 1 90 ? 2.914 8.950 15.995 1.00 93.31 90 VAL A C 1
ATOM 753 O O . VAL A 1 90 ? 2.899 7.730 16.143 1.00 93.31 90 VAL A O 1
ATOM 756 N N . LEU A 1 91 ? 2.500 9.523 14.868 1.00 94.69 91 LEU A N 1
ATOM 757 C CA . LEU A 1 91 ? 2.185 8.750 13.670 1.00 94.69 91 LEU A CA 1
ATOM 758 C C . LEU A 1 91 ? 3.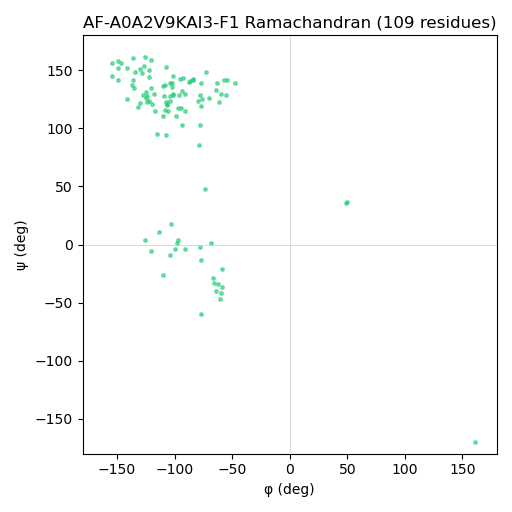443 8.625 12.811 1.00 94.69 91 LEU A C 1
ATOM 760 O O . LEU A 1 91 ? 3.931 9.624 12.289 1.00 94.69 91 LEU A O 1
ATOM 764 N N . HIS A 1 92 ? 3.948 7.403 12.650 1.00 94.69 92 HIS A N 1
ATOM 765 C CA . HIS A 1 92 ? 5.165 7.112 11.895 1.00 94.69 92 HIS A CA 1
ATOM 766 C C . HIS A 1 92 ? 4.930 5.980 10.889 1.00 94.69 92 HIS A C 1
ATOM 768 O O . HIS A 1 92 ? 4.090 5.107 11.100 1.00 94.69 92 HIS A O 1
ATOM 774 N N . TYR A 1 93 ? 5.671 5.980 9.783 1.00 95.69 93 TYR A N 1
ATO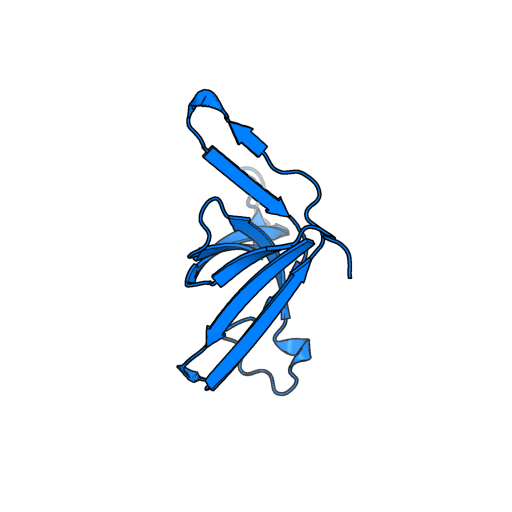M 775 C CA . TYR A 1 93 ? 5.685 4.874 8.824 1.00 95.69 93 TYR A CA 1
ATOM 776 C C . TYR A 1 93 ? 6.570 3.754 9.381 1.00 95.69 93 TYR A C 1
ATOM 778 O O . TYR A 1 93 ? 7.777 3.735 9.163 1.00 95.69 93 TYR A O 1
ATOM 786 N N . ALA A 1 94 ? 5.978 2.897 10.215 1.00 95.38 94 ALA A N 1
ATOM 787 C CA . ALA A 1 94 ? 6.707 2.006 11.123 1.00 95.38 94 ALA A CA 1
ATOM 788 C C . ALA A 1 94 ? 6.426 0.513 10.907 1.00 95.38 94 ALA A C 1
ATOM 790 O O . ALA A 1 94 ? 7.055 -0.321 11.552 1.00 95.38 94 ALA A O 1
ATOM 791 N N . GLU A 1 95 ? 5.486 0.160 10.030 1.00 96.25 95 GLU A N 1
ATOM 792 C CA . GLU A 1 95 ? 5.141 -1.234 9.758 1.00 96.25 95 GLU A CA 1
ATOM 793 C C . GLU A 1 95 ? 5.279 -1.532 8.267 1.00 96.25 95 GLU A C 1
ATOM 795 O O . GLU A 1 95 ? 4.618 -0.900 7.449 1.00 96.25 95 GLU A O 1
ATOM 800 N N . ALA A 1 96 ? 6.105 -2.516 7.917 1.00 96.25 96 ALA A N 1
ATOM 801 C CA . ALA A 1 96 ? 6.225 -3.012 6.553 1.00 96.25 96 ALA A CA 1
ATOM 802 C C . ALA A 1 96 ? 5.342 -4.252 6.355 1.00 96.25 96 ALA A C 1
ATOM 804 O O . ALA A 1 96 ? 5.421 -5.212 7.124 1.00 96.25 96 ALA A O 1
ATOM 805 N N . ARG A 1 97 ? 4.506 -4.251 5.313 1.00 95.56 97 ARG A N 1
ATOM 806 C CA . ARG A 1 97 ? 3.717 -5.419 4.894 1.00 95.56 97 ARG A CA 1
ATOM 807 C C . ARG A 1 97 ? 3.932 -5.706 3.420 1.00 95.56 97 ARG A C 1
ATOM 809 O O . ARG A 1 97 ? 3.730 -4.835 2.583 1.00 95.56 97 ARG A O 1
ATOM 816 N N . GLN A 1 98 ? 4.265 -6.949 3.093 1.00 95.75 98 GLN A N 1
ATOM 817 C CA . GLN A 1 98 ? 4.402 -7.401 1.712 1.00 95.75 98 GLN A CA 1
ATOM 818 C C . GLN A 1 98 ? 3.169 -8.198 1.284 1.00 95.75 98 GLN A C 1
ATOM 820 O O . GLN A 1 98 ? 2.737 -9.101 1.999 1.00 95.75 98 GLN A O 1
ATOM 825 N N . TYR A 1 99 ? 2.669 -7.931 0.078 1.00 94.44 99 TYR A N 1
ATOM 826 C CA . TYR A 1 99 ? 1.613 -8.725 -0.549 1.00 94.44 99 TYR A CA 1
ATOM 827 C C . TYR A 1 99 ? 2.069 -9.271 -1.904 1.00 94.44 99 TYR A C 1
ATOM 829 O O . TYR A 1 99 ? 2.764 -8.565 -2.647 1.00 94.44 99 TYR A O 1
ATOM 837 N N . PRO A 1 100 ? 1.649 -10.498 -2.272 1.00 95.88 100 PRO A N 1
ATOM 838 C CA . PRO A 1 100 ? 1.621 -10.911 -3.667 1.00 95.88 100 PRO A CA 1
ATOM 839 C C . PRO A 1 100 ? 0.787 -9.909 -4.463 1.00 95.88 100 PRO A C 1
ATOM 841 O O . PRO A 1 100 ? -0.342 -9.585 -4.085 1.00 95.88 100 PRO A O 1
ATOM 844 N N . ALA A 1 101 ? 1.349 -9.405 -5.552 1.00 96.62 101 ALA A N 1
ATOM 845 C CA . ALA A 1 101 ? 0.719 -8.357 -6.334 1.00 96.62 101 ALA A CA 1
ATOM 846 C C . ALA A 1 101 ? 1.097 -8.486 -7.805 1.00 96.62 101 ALA A C 1
ATOM 848 O O . ALA A 1 101 ? 2.118 -9.073 -8.150 1.00 96.62 101 ALA A O 1
ATOM 849 N N . ARG A 1 102 ? 0.279 -7.916 -8.685 1.00 97.75 102 ARG A N 1
ATOM 850 C CA . ARG A 1 102 ? 0.647 -7.732 -10.088 1.00 97.75 102 ARG A CA 1
ATOM 851 C C . ARG A 1 102 ? 0.845 -6.252 -10.350 1.00 97.75 102 ARG A C 1
ATOM 853 O O . ARG A 1 102 ? -0.130 -5.502 -10.386 1.00 97.75 102 ARG A O 1
ATOM 860 N N . THR A 1 103 ? 2.092 -5.863 -10.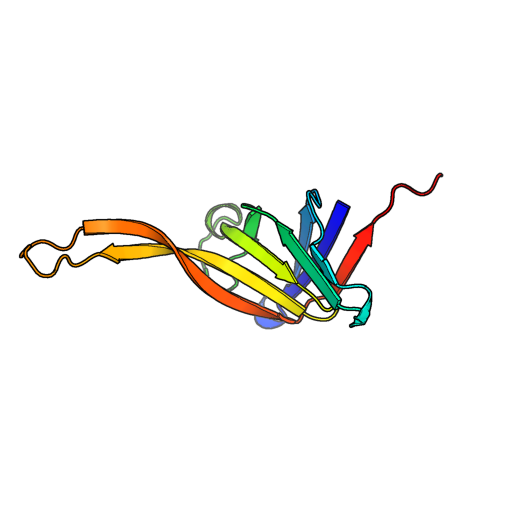574 1.00 96.00 103 THR A N 1
ATOM 861 C CA . THR A 1 103 ? 2.471 -4.465 -10.785 1.00 96.00 103 THR A CA 1
ATOM 862 C C . THR A 1 103 ? 2.883 -4.227 -12.230 1.00 96.00 103 THR A C 1
ATOM 864 O O . THR A 1 103 ? 3.627 -5.014 -12.812 1.00 96.00 103 THR A O 1
ATOM 867 N N . CYS A 1 104 ? 2.430 -3.126 -12.823 1.00 94.12 104 CYS A N 1
ATOM 868 C CA . CYS A 1 104 ? 2.929 -2.648 -14.106 1.00 94.12 104 CYS A CA 1
ATOM 869 C C . CYS A 1 104 ? 3.199 -1.141 -14.089 1.00 94.12 104 CYS A C 1
ATOM 871 O O . CYS A 1 104 ? 2.537 -0.362 -13.399 1.00 94.12 104 CYS A O 1
ATOM 873 N N . ILE A 1 105 ? 4.193 -0.741 -14.880 1.00 91.44 105 ILE A N 1
ATOM 874 C CA . ILE A 1 105 ? 4.501 0.658 -15.162 1.00 91.44 105 ILE A CA 1
ATOM 875 C C . ILE A 1 105 ? 3.840 0.994 -16.494 1.00 91.44 105 ILE A C 1
ATOM 877 O O . ILE A 1 105 ? 4.147 0.395 -17.522 1.00 91.44 105 ILE A O 1
ATOM 881 N N . LEU A 1 106 ? 2.908 1.939 -16.461 1.00 88.75 106 LEU A N 1
ATOM 882 C CA . LEU A 1 106 ? 2.188 2.422 -17.629 1.00 88.75 106 LEU A CA 1
ATOM 883 C C . LEU A 1 106 ? 2.905 3.661 -18.176 1.00 88.75 106 LEU A C 1
ATOM 885 O O . LEU A 1 106 ? 2.989 4.688 -17.486 1.00 88.75 106 LEU A O 1
ATOM 889 N N . SER A 1 107 ? 3.406 3.562 -19.408 1.00 81.12 107 SER A N 1
ATOM 890 C CA . SER A 1 107 ? 3.826 4.697 -20.233 1.00 81.12 107 SER A CA 1
ATOM 891 C C . SER A 1 107 ? 2.655 5.134 -21.118 1.00 81.12 107 SER A C 1
ATOM 893 O O . SER A 1 107 ? 1.864 4.306 -21.565 1.00 81.12 107 SER A O 1
ATOM 895 N N . GLY A 1 108 ? 2.506 6.440 -21.344 1.00 68.81 108 GLY A N 1
ATOM 896 C CA . GLY A 1 108 ? 1.418 7.018 -22.144 1.00 68.81 108 GLY A CA 1
ATOM 897 C C . GLY A 1 108 ? 1.569 6.792 -23.653 1.00 68.81 108 GLY A C 1
ATOM 898 O O . GLY A 1 108 ? 1.475 7.750 -24.410 1.00 68.81 108 GLY A O 1
ATOM 899 N N . GLY A 1 109 ? 1.858 5.560 -24.087 1.00 54.94 109 GLY A N 1
ATOM 900 C CA . GLY A 1 109 ? 1.923 5.198 -25.502 1.00 54.94 109 GLY A CA 1
ATOM 901 C C . GLY A 1 109 ? 0.583 5.456 -26.194 1.00 54.94 109 GLY A C 1
ATOM 902 O O . GLY A 1 109 ? -0.462 5.066 -25.674 1.00 54.94 109 GLY A O 1
ATOM 903 N N . ALA A 1 110 ? 0.654 6.163 -27.322 1.00 43.03 110 ALA A N 1
ATOM 904 C CA . ALA A 1 110 ? -0.451 6.726 -28.088 1.00 43.03 110 ALA A CA 1
ATOM 905 C C . ALA A 1 110 ? -1.614 5.749 -28.341 1.00 43.03 110 ALA A C 1
ATOM 907 O O . ALA A 1 110 ? -1.406 4.576 -28.655 1.00 43.03 110 ALA A O 1
ATOM 908 N N . ARG A 1 111 ? -2.832 6.285 -28.215 1.00 40.06 111 ARG A N 1
ATOM 909 C CA . ARG A 1 111 ? -4.000 5.807 -28.958 1.00 40.06 111 ARG A CA 1
ATOM 910 C C . ARG A 1 111 ? -3.891 6.252 -30.409 1.00 40.06 111 ARG A C 1
ATOM 912 O O . ARG A 1 111 ? -3.334 7.353 -30.616 1.00 40.06 111 ARG A O 1
#

Radius of gyration: 17.0 Å; Cα contacts (8 Å, |Δi|>4): 220; chains: 1; bounding box: 44×25×61 Å

Mean predicted aligned error: 6.05 Å

Foldseek 3Di:
DKWKWAADVVVRDIDIDDDDQDDWAADVVVRWIKGKDDQDWDAQSVDPDPDRVVRTFTWIWMDRDQQKIKTQTWDFDWDDDPPDPDTDTDTDSHDIDMGGIGMDDDDCPDD

Nearest PDB structures (foldseek):
  5vly-assembly1_C  TM=2.171E-01  e=5.943E-01  Qubevirus durum
  8j07-assembly1_d  TM=2.711E-01  e=3.144E+00  Homo sapiens
  7cmq-assembly1_A-2  TM=2.713E-01  e=7.840E+00  Bacillus sp. TB-90

Sequence (111 aa):
MGRTEIRDPSRRKRYLLEYPIGIVSSMREMQRFQVDTGPLLVPDFTSQAEREIDRLEMAYIIYNRFDRAEFILRRPTRITEQSSREASLVLHYAEARQYPARTCILSGGAR

pLDDT: mean 88.7, std 10.86, range [40.06, 97.75]